Protein AF-A0A5S4FMT7-F1 (afdb_monomer_lite)

pLDDT: mean 89.2, std 12.39, range [45.41, 98.25]

Radius of gyration: 14.2 Å; chains: 1; bounding box: 35×20×44 Å

Foldseek 3Di:
DALVVLVVDDLQRVLVCCVVVVDHLVRSVVSVVVVCVVVCVPPVPDPDDDDVPDDDDDCPDSRRSRDDDDDPPDDDDPVPDDDDDD

Organism: NCBI:txid103838

Structure (mmCIF, N/CA/C/O backbone):
data_AF-A0A5S4FMT7-F1
#
_entry.id   AF-A0A5S4FMT7-F1
#
loop_
_atom_site.group_PDB
_atom_site.id
_atom_site.type_symbol
_atom_site.label_atom_id
_atom_site.label_alt_id
_atom_site.label_comp_id
_atom_site.label_asym_id
_atom_site.label_entity_id
_atom_site.label_seq_id
_atom_site.pdbx_PDB_ins_code
_atom_site.Cartn_x
_atom_site.Cartn_y
_atom_site.Cartn_z
_atom_site.occupancy
_atom_site.B_iso_or_equiv
_atom_site.auth_seq_id
_atom_site.auth_comp_id
_atom_site.auth_asym_id
_atom_site.auth_atom_id
_atom_site.pdbx_PDB_model_num
ATOM 1 N N . MET A 1 1 ? 2.635 3.793 10.005 1.00 89.94 1 MET A N 1
ATOM 2 C CA . MET A 1 1 ? 3.301 2.541 10.465 1.00 89.94 1 MET A CA 1
ATOM 3 C C . MET A 1 1 ? 4.812 2.567 10.205 1.00 89.94 1 MET A C 1
ATOM 5 O O . MET A 1 1 ? 5.268 3.393 9.422 1.00 89.94 1 MET A O 1
ATOM 9 N N . LYS A 1 2 ? 5.616 1.700 10.839 1.00 92.44 2 LYS A N 1
ATOM 10 C CA . LYS A 1 2 ? 7.066 1.590 10.568 1.00 92.44 2 LYS A CA 1
ATOM 11 C C . LYS A 1 2 ? 7.343 0.621 9.415 1.00 92.44 2 LYS A C 1
ATOM 13 O O . LYS A 1 2 ? 6.641 -0.368 9.234 1.00 92.44 2 LYS A O 1
ATOM 18 N N . PHE A 1 3 ? 8.451 0.833 8.703 1.00 92.38 3 PHE A N 1
ATOM 19 C CA . PHE A 1 3 ? 8.871 -0.004 7.566 1.00 92.38 3 PHE A CA 1
ATOM 20 C C . PHE A 1 3 ? 8.887 -1.514 7.871 1.00 92.38 3 PHE A C 1
ATOM 22 O O . PHE A 1 3 ? 8.429 -2.321 7.070 1.00 92.38 3 PHE A O 1
ATOM 29 N N . HIS A 1 4 ? 9.426 -1.917 9.026 1.00 93.25 4 HIS A N 1
ATOM 30 C CA . HIS A 1 4 ? 9.539 -3.337 9.378 1.00 93.25 4 HIS A CA 1
ATOM 31 C C . HIS A 1 4 ? 8.198 -3.974 9.764 1.00 93.25 4 HIS A C 1
ATOM 33 O O . HIS A 1 4 ? 8.086 -5.193 9.717 1.00 93.25 4 HIS A O 1
ATOM 39 N N . GLU A 1 5 ? 7.210 -3.174 10.167 1.00 93.12 5 GLU A N 1
ATOM 40 C CA . GLU A 1 5 ? 5.837 -3.630 10.399 1.00 93.12 5 GLU A CA 1
ATOM 41 C C . GLU A 1 5 ? 5.152 -3.804 9.045 1.00 93.12 5 GLU A C 1
ATOM 43 O O . GLU A 1 5 ? 4.616 -4.870 8.772 1.00 93.12 5 GLU A O 1
ATOM 48 N N . TYR A 1 6 ? 5.282 -2.814 8.153 1.00 95.50 6 TYR A N 1
ATOM 49 C CA . TYR A 1 6 ? 4.758 -2.867 6.784 1.00 95.50 6 TYR A CA 1
ATOM 50 C C . TYR A 1 6 ? 5.233 -4.114 6.034 1.00 95.50 6 TYR A C 1
ATOM 52 O O . TYR A 1 6 ? 4.429 -4.838 5.464 1.00 95.50 6 TYR A O 1
ATOM 60 N N . ALA A 1 7 ? 6.528 -4.427 6.108 1.00 94.56 7 ALA A N 1
ATOM 61 C CA . ALA A 1 7 ? 7.105 -5.590 5.436 1.00 94.56 7 ALA A CA 1
ATOM 62 C C . ALA A 1 7 ? 6.689 -6.955 6.030 1.00 94.56 7 ALA A C 1
ATOM 64 O O . ALA A 1 7 ? 7.035 -7.986 5.455 1.00 94.56 7 ALA A O 1
ATOM 65 N N . ARG A 1 8 ? 6.013 -6.988 7.189 1.00 96.62 8 ARG A N 1
ATOM 66 C CA . ARG A 1 8 ? 5.545 -8.228 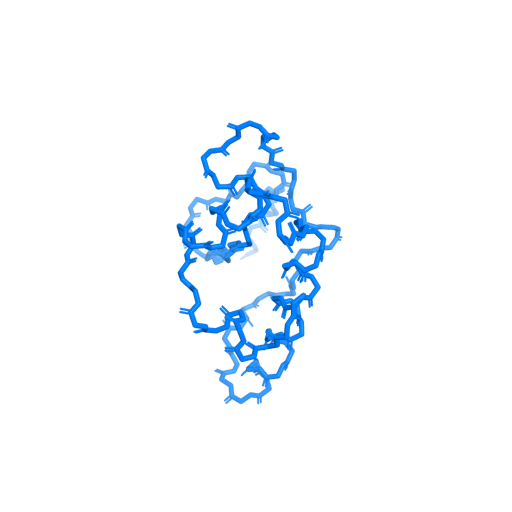7.837 1.00 96.62 8 ARG A CA 1
ATOM 67 C C . ARG A 1 8 ? 4.106 -8.588 7.492 1.00 96.62 8 ARG A C 1
ATOM 69 O O . ARG A 1 8 ? 3.737 -9.743 7.684 1.00 96.62 8 ARG A O 1
ATOM 76 N N . TYR A 1 9 ? 3.315 -7.628 7.028 1.00 97.50 9 TYR A N 1
ATOM 77 C CA . TYR A 1 9 ? 1.935 -7.863 6.630 1.00 97.50 9 TYR A CA 1
ATOM 78 C C . TYR A 1 9 ? 1.851 -8.097 5.124 1.00 97.50 9 TYR A C 1
ATOM 80 O O . TYR A 1 9 ? 2.572 -7.480 4.339 1.00 97.50 9 TYR A O 1
ATOM 88 N N . ASP A 1 10 ? 0.956 -8.992 4.721 1.00 97.31 10 ASP A N 1
ATOM 89 C CA . ASP A 1 10 ? 0.506 -9.065 3.338 1.00 97.31 10 ASP A CA 1
ATOM 90 C C . ASP A 1 10 ? -0.636 -8.062 3.091 1.00 97.31 10 ASP A C 1
ATOM 92 O O . ASP A 1 10 ? -1.038 -7.301 3.975 1.00 97.31 10 ASP A O 1
ATOM 96 N N . ALA A 1 11 ? -1.170 -8.051 1.869 1.00 97.38 11 ALA A N 1
ATOM 97 C CA . ALA A 1 11 ? -2.260 -7.154 1.499 1.00 97.38 11 ALA A CA 1
ATOM 98 C C . ALA A 1 11 ? -3.530 -7.366 2.342 1.00 97.38 11 ALA A C 1
ATOM 100 O O . ALA A 1 11 ? -4.246 -6.400 2.597 1.00 97.38 11 ALA A O 1
ATOM 101 N N . VAL A 1 12 ? -3.812 -8.602 2.773 1.00 97.88 12 VAL A N 1
ATOM 102 C CA . VAL A 1 12 ? -4.987 -8.919 3.600 1.00 97.88 12 VAL A CA 1
ATOM 103 C C . VAL A 1 12 ? -4.787 -8.356 5.000 1.00 97.88 12 VAL A C 1
ATOM 105 O O . VAL A 1 12 ? -5.639 -7.610 5.471 1.00 97.88 12 VAL A O 1
ATOM 108 N N . GLY A 1 13 ? -3.626 -8.603 5.611 1.00 97.81 13 GLY A N 1
ATOM 109 C CA . GLY A 1 13 ? -3.283 -8.066 6.924 1.00 97.81 13 GLY A CA 1
ATOM 110 C C . GLY A 1 13 ? -3.277 -6.537 6.958 1.00 97.81 13 GLY A C 1
ATOM 111 O O . GLY A 1 13 ? -3.826 -5.947 7.881 1.00 97.81 13 GLY A O 1
ATOM 112 N N . ILE A 1 14 ? -2.732 -5.876 5.930 1.00 98.25 14 ILE A N 1
ATOM 113 C CA . ILE A 1 14 ? -2.808 -4.410 5.816 1.00 98.25 14 ILE A CA 1
ATOM 114 C C . ILE A 1 14 ? -4.267 -3.949 5.701 1.00 98.25 14 ILE A C 1
ATOM 116 O O . ILE A 1 14 ? -4.662 -3.013 6.392 1.00 98.25 14 ILE A O 1
ATOM 120 N N . SER A 1 15 ? -5.075 -4.611 4.866 1.00 97.81 15 SER A N 1
ATOM 121 C CA . SER A 1 15 ? -6.510 -4.319 4.742 1.00 97.81 15 SER A CA 1
ATOM 122 C C . SER A 1 15 ? -7.226 -4.426 6.091 1.00 97.81 15 SER A C 1
ATOM 124 O O . SER A 1 15 ? -8.031 -3.561 6.430 1.00 97.81 15 SER A O 1
ATOM 126 N N . ASP A 1 16 ? -6.940 -5.474 6.860 1.00 97.75 16 ASP A N 1
ATOM 127 C CA . ASP A 1 16 ? -7.59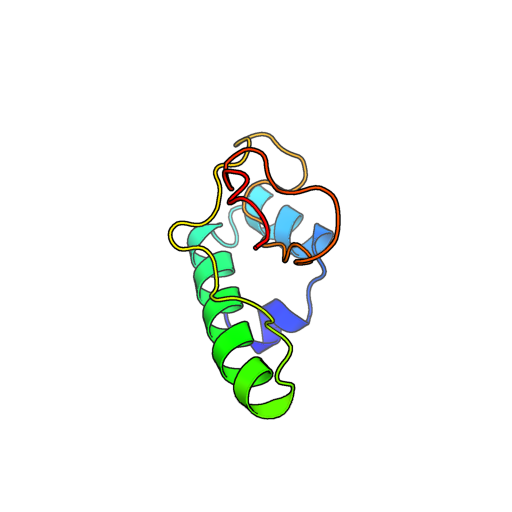7 -5.724 8.141 1.00 97.75 16 ASP A CA 1
ATOM 128 C C . ASP A 1 16 ? -7.228 -4.653 9.175 1.00 97.75 16 ASP A C 1
ATOM 130 O O . ASP A 1 16 ? -8.111 -4.155 9.870 1.00 97.75 16 ASP A O 1
ATOM 134 N N . LEU A 1 17 ? -5.964 -4.215 9.210 1.00 97.81 17 LEU A N 1
ATOM 135 C CA . LEU A 1 17 ? -5.521 -3.110 10.068 1.00 97.81 17 LEU A CA 1
ATOM 136 C C . LEU A 1 17 ? -6.185 -1.776 9.696 1.00 97.81 17 LEU A C 1
ATOM 138 O O . LEU A 1 17 ? -6.577 -1.022 10.586 1.00 97.81 17 LEU A O 1
ATOM 142 N N . ILE A 1 18 ? -6.342 -1.489 8.397 1.00 96.88 18 ILE A N 1
ATOM 143 C CA . ILE A 1 18 ? -7.055 -0.290 7.927 1.00 96.88 18 ILE A CA 1
ATOM 144 C C . ILE A 1 18 ? -8.528 -0.356 8.347 1.00 96.88 18 ILE A C 1
ATOM 146 O O . ILE A 1 18 ? -9.054 0.602 8.909 1.00 96.88 18 ILE A O 1
ATOM 150 N N . LYS A 1 19 ? -9.197 -1.496 8.129 1.00 96.31 19 LYS A N 1
ATOM 151 C CA 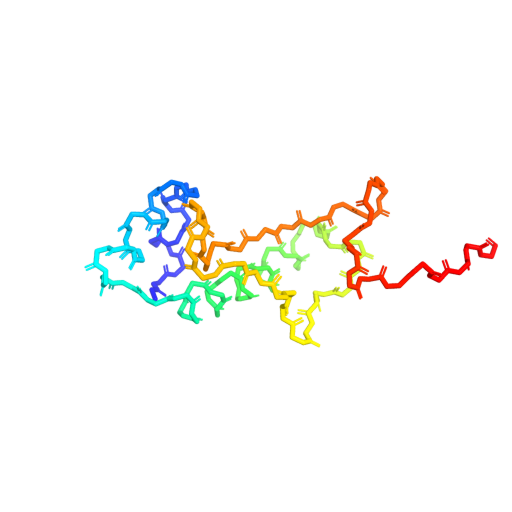. LYS A 1 19 ? -10.610 -1.698 8.502 1.00 96.31 19 LYS A CA 1
ATOM 152 C C . LYS A 1 19 ? -10.835 -1.616 10.010 1.00 96.31 19 LYS A C 1
ATOM 154 O O . LYS A 1 19 ? -11.874 -1.122 10.441 1.00 96.31 19 LYS A O 1
ATOM 159 N N . ALA A 1 20 ? -9.873 -2.081 10.802 1.00 97.06 20 ALA A N 1
ATOM 160 C CA . ALA A 1 20 ? -9.883 -1.955 12.255 1.00 97.06 20 ALA A CA 1
ATOM 161 C C . ALA A 1 20 ? -9.578 -0.524 1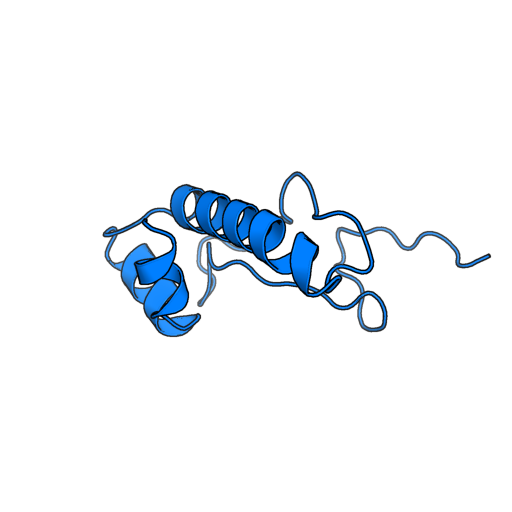2.741 1.00 97.06 20 ALA A C 1
ATOM 163 O O . ALA A 1 20 ? -9.766 -0.230 13.921 1.00 97.06 20 ALA A O 1
ATOM 164 N N . GLY A 1 21 ? -9.126 0.372 11.855 1.00 96.69 21 GLY A N 1
ATOM 165 C CA . GLY A 1 21 ? -8.729 1.738 12.195 1.00 96.69 21 GLY A CA 1
ATOM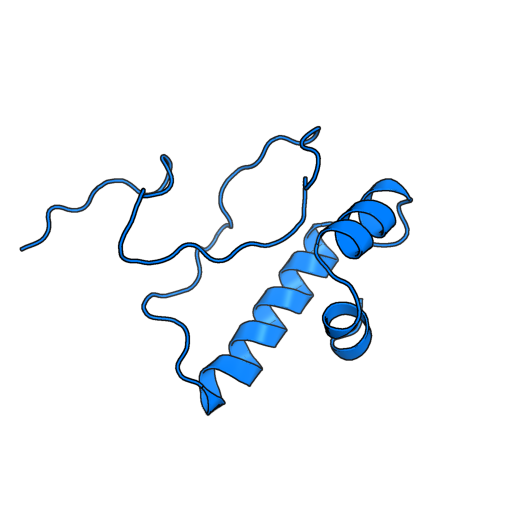 166 C C . GLY A 1 21 ? -7.402 1.828 12.953 1.00 96.69 21 GLY A C 1
ATOM 167 O O . GLY A 1 21 ? -7.113 2.862 13.550 1.00 96.69 21 GLY A O 1
ATOM 168 N N . GLU A 1 22 ? -6.598 0.761 12.954 1.00 97.88 22 GLU A N 1
ATOM 169 C CA . GLU A 1 22 ? -5.292 0.730 13.626 1.00 97.88 22 GLU A CA 1
ATOM 170 C C . GLU A 1 22 ? -4.226 1.534 12.870 1.00 97.88 22 GLU A C 1
ATOM 172 O O . GLU A 1 22 ? -3.273 2.028 13.474 1.00 97.88 22 GLU A O 1
ATOM 177 N N . ILE A 1 23 ? -4.390 1.662 11.552 1.00 97.56 23 ILE A N 1
ATOM 178 C CA . ILE A 1 23 ? -3.553 2.463 10.651 1.00 97.56 23 ILE A CA 1
ATOM 179 C C . ILE A 1 23 ? -4.434 3.139 9.596 1.00 97.56 23 ILE A C 1
ATOM 181 O O . ILE A 1 23 ? -5.548 2.685 9.332 1.00 97.56 23 ILE A O 1
ATOM 185 N N . THR A 1 24 ? -3.931 4.190 8.945 1.00 96.81 24 THR A N 1
ATOM 186 C CA . THR A 1 24 ? -4.643 4.848 7.832 1.00 96.81 24 THR A CA 1
ATOM 187 C C . THR A 1 24 ? -4.077 4.467 6.461 1.00 96.81 24 THR A C 1
ATOM 189 O O . THR A 1 24 ? -2.914 4.079 6.337 1.00 96.81 24 THR A O 1
ATOM 192 N N . ALA A 1 25 ? -4.883 4.620 5.404 1.00 95.44 25 ALA A N 1
ATOM 193 C CA . ALA A 1 25 ? -4.427 4.431 4.024 1.00 95.44 25 ALA A CA 1
ATOM 194 C C . ALA A 1 25 ? -3.229 5.343 3.683 1.00 95.44 25 ALA A C 1
ATOM 196 O O . ALA A 1 25 ? -2.236 4.873 3.128 1.00 95.44 25 ALA A O 1
ATOM 197 N N . ASP A 1 26 ? -3.274 6.611 4.105 1.00 95.25 26 ASP A N 1
ATOM 198 C CA . ASP A 1 26 ? -2.190 7.581 3.899 1.00 95.25 26 ASP A CA 1
ATOM 199 C C . ASP A 1 26 ? -0.883 7.143 4.577 1.00 95.25 26 ASP A C 1
ATOM 201 O O . ASP A 1 26 ? 0.207 7.278 4.014 1.00 95.25 26 ASP A O 1
ATOM 205 N N . GLU A 1 27 ? -0.968 6.582 5.787 1.00 96.88 27 GLU A N 1
ATOM 206 C CA . GLU A 1 27 ? 0.201 6.054 6.491 1.00 96.88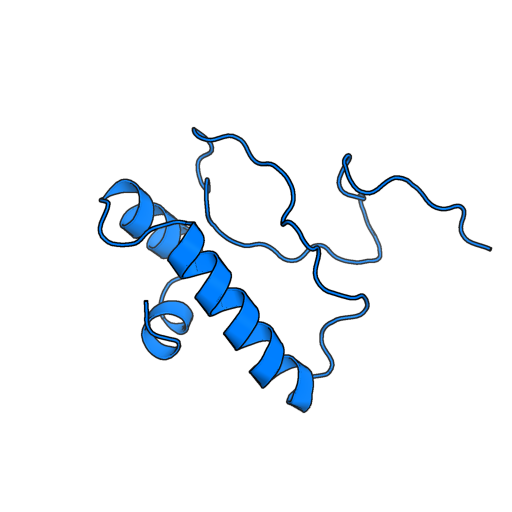 27 GLU A CA 1
ATOM 207 C C . GLU A 1 27 ? 0.823 4.859 5.761 1.00 96.88 27 GLU A C 1
ATOM 209 O O . GLU A 1 27 ? 2.055 4.729 5.713 1.00 96.88 27 GLU A O 1
ATOM 214 N N . VAL A 1 28 ? -0.010 3.978 5.204 1.00 97.12 28 VAL A N 1
ATOM 215 C CA . VAL A 1 28 ? 0.439 2.822 4.422 1.00 97.12 28 VAL A CA 1
ATOM 216 C C . VAL A 1 28 ? 1.070 3.286 3.110 1.00 97.12 28 VAL A C 1
ATOM 218 O O . VAL A 1 28 ? 2.169 2.836 2.779 1.00 97.12 28 VAL A O 1
ATOM 221 N N . GLU A 1 29 ? 0.449 4.230 2.399 1.00 96.19 29 GLU A N 1
ATOM 222 C CA . GLU A 1 29 ? 0.993 4.808 1.167 1.00 96.19 29 GLU A CA 1
ATOM 223 C C . GLU A 1 29 ? 2.356 5.466 1.413 1.00 96.19 29 GLU A C 1
ATOM 225 O O . GLU A 1 29 ? 3.326 5.183 0.700 1.00 96.19 29 GLU A O 1
ATOM 230 N N . ALA A 1 30 ? 2.466 6.306 2.446 1.00 96.25 30 ALA A N 1
ATOM 231 C CA . ALA A 1 30 ? 3.721 6.962 2.799 1.00 96.25 30 ALA A CA 1
ATOM 232 C C . ALA A 1 30 ? 4.829 5.933 3.081 1.00 96.25 30 ALA A C 1
ATOM 234 O O . ALA A 1 30 ? 5.957 6.073 2.595 1.00 96.25 30 ALA A O 1
ATOM 235 N N . THR A 1 31 ? 4.496 4.859 3.803 1.00 97.19 31 THR A N 1
ATOM 236 C CA . THR A 1 31 ? 5.443 3.780 4.111 1.00 97.19 31 THR A CA 1
ATOM 237 C C . THR A 1 31 ? 5.846 3.005 2.853 1.00 97.19 31 THR A C 1
ATOM 239 O O . THR A 1 31 ? 7.029 2.719 2.659 1.00 97.19 31 THR A O 1
ATOM 242 N N . ALA A 1 32 ? 4.906 2.722 1.949 1.00 96.56 32 ALA A N 1
ATOM 243 C CA . ALA A 1 32 ? 5.179 2.053 0.680 1.00 96.56 32 ALA A CA 1
ATOM 244 C C . ALA A 1 32 ? 6.085 2.892 -0.237 1.00 96.56 32 ALA A C 1
ATOM 246 O O . ALA A 1 32 ? 7.026 2.362 -0.831 1.00 96.56 32 ALA A O 1
ATOM 247 N N . ARG A 1 33 ? 5.877 4.214 -0.314 1.00 95.75 33 ARG A N 1
ATOM 248 C CA . ARG A 1 33 ? 6.738 5.132 -1.088 1.00 95.75 33 ARG A CA 1
ATOM 249 C C . ARG A 1 33 ? 8.164 5.187 -0.536 1.00 95.75 33 ARG A C 1
ATOM 251 O O . ARG A 1 33 ? 9.132 5.147 -1.304 1.00 95.75 33 ARG A O 1
ATOM 258 N N . GLN A 1 34 ? 8.313 5.223 0.789 1.00 95.62 34 GLN A N 1
ATOM 259 C CA . GLN A 1 34 ? 9.622 5.092 1.436 1.00 95.62 34 GLN A CA 1
ATOM 260 C C . GLN A 1 34 ? 10.266 3.741 1.111 1.00 95.62 34 GLN A C 1
ATOM 262 O O . GLN A 1 34 ? 11.454 3.691 0.783 1.00 95.62 34 GLN A O 1
ATOM 267 N N . ALA A 1 35 ? 9.477 2.662 1.132 1.00 95.06 35 ALA A N 1
ATOM 268 C CA . ALA A 1 35 ? 9.962 1.337 0.788 1.00 95.06 35 ALA A CA 1
ATOM 269 C C . ALA A 1 35 ? 10.506 1.267 -0.631 1.00 95.06 35 ALA A C 1
ATOM 271 O O . ALA A 1 35 ? 11.660 0.880 -0.814 1.00 95.06 35 ALA A O 1
ATOM 272 N N . LEU A 1 36 ? 9.738 1.759 -1.601 1.00 95.62 36 LEU A N 1
ATOM 273 C CA . LEU A 1 36 ? 10.160 1.846 -2.993 1.00 95.62 36 LEU A CA 1
ATOM 274 C C . LEU A 1 36 ? 11.443 2.658 -3.163 1.00 95.62 36 LEU A C 1
ATOM 276 O O . LEU A 1 36 ? 12.325 2.240 -3.904 1.00 95.62 36 LEU A O 1
ATOM 280 N N . THR A 1 37 ? 11.597 3.774 -2.452 1.00 93.81 37 THR A N 1
ATOM 281 C CA . THR A 1 37 ? 12.808 4.607 -2.541 1.00 93.81 37 THR A CA 1
ATOM 282 C C . THR A 1 37 ? 14.058 3.823 -2.122 1.00 93.81 37 THR A C 1
ATOM 284 O O . THR A 1 37 ? 15.067 3.786 -2.835 1.00 93.81 37 THR A O 1
ATOM 287 N N . VAL A 1 38 ? 13.979 3.136 -0.979 1.00 94.00 38 VAL A N 1
ATOM 288 C CA . VAL A 1 38 ? 15.095 2.357 -0.426 1.00 94.00 38 VAL A CA 1
ATOM 289 C C . VAL A 1 38 ? 15.400 1.128 -1.283 1.00 94.00 38 VAL A C 1
ATOM 291 O O . VAL A 1 38 ? 16.566 0.847 -1.571 1.00 94.00 38 VAL A O 1
ATOM 294 N N . THR A 1 39 ? 14.377 0.379 -1.696 1.00 94.56 39 THR A N 1
ATOM 295 C CA . THR A 1 39 ? 14.572 -0.878 -2.425 1.00 94.56 39 THR A CA 1
ATOM 296 C C . THR A 1 39 ? 14.932 -0.646 -3.885 1.00 94.56 39 THR A C 1
ATOM 298 O O . THR A 1 39 ? 15.778 -1.369 -4.411 1.00 94.56 39 THR A O 1
ATOM 301 N N . ASN A 1 40 ? 14.370 0.375 -4.541 1.00 96.38 40 ASN A N 1
ATOM 302 C CA . ASN A 1 40 ? 14.654 0.656 -5.948 1.00 96.38 40 ASN A CA 1
ATOM 303 C C . ASN A 1 40 ? 16.118 1.051 -6.170 1.00 96.38 40 ASN A C 1
ATOM 305 O O . ASN A 1 40 ? 16.701 0.654 -7.171 1.00 96.38 40 ASN A O 1
ATOM 309 N N . THR A 1 41 ? 16.747 1.719 -5.197 1.00 95.62 41 THR A N 1
ATOM 310 C CA . THR A 1 41 ? 18.187 2.035 -5.234 1.00 95.62 41 THR A CA 1
ATOM 311 C C . THR A 1 41 ? 19.060 0.778 -5.365 1.00 95.62 41 THR A C 1
ATOM 313 O O . THR A 1 41 ? 20.139 0.828 -5.947 1.00 95.62 41 THR A O 1
ATOM 316 N N . LYS A 1 42 ? 18.605 -0.362 -4.829 1.00 96.25 42 LYS A N 1
ATOM 317 C CA . LYS A 1 42 ? 19.355 -1.628 -4.838 1.00 96.25 42 LYS A CA 1
ATOM 318 C C . LYS A 1 42 ? 18.930 -2.572 -5.956 1.00 96.25 42 LYS A C 1
ATOM 320 O O . LYS A 1 42 ? 19.755 -3.320 -6.464 1.00 96.25 42 LYS A O 1
ATOM 325 N N . LEU A 1 43 ? 17.638 -2.584 -6.273 1.00 96.19 43 LEU A N 1
ATOM 326 C CA . LEU A 1 43 ? 17.027 -3.594 -7.137 1.00 96.19 43 LEU A CA 1
ATOM 327 C C . LEU A 1 43 ? 16.703 -3.077 -8.539 1.00 96.19 43 LEU A C 1
ATOM 329 O O . LEU A 1 43 ? 16.507 -3.894 -9.431 1.00 96.19 43 LEU A O 1
ATOM 333 N N . ASN A 1 44 ? 16.619 -1.755 -8.725 1.00 94.75 44 ASN A N 1
ATOM 334 C CA . ASN A 1 44 ? 16.164 -1.122 -9.964 1.00 94.75 44 ASN A CA 1
ATOM 335 C C . ASN A 1 44 ? 14.853 -1.746 -10.496 1.00 94.75 44 ASN A C 1
ATOM 337 O O . ASN A 1 44 ? 14.758 -2.160 -11.649 1.00 94.75 44 ASN A O 1
ATOM 341 N N . GLY A 1 45 ? 13.865 -1.891 -9.607 1.00 92.44 45 GLY A N 1
ATOM 342 C CA . GLY A 1 45 ? 12.615 -2.608 -9.875 1.00 92.44 45 GLY A CA 1
ATOM 343 C C . GLY A 1 45 ? 11.506 -1.763 -10.510 1.00 92.44 45 GLY A C 1
ATOM 344 O O . GLY A 1 45 ? 10.508 -2.320 -10.960 1.00 92.44 45 GLY A O 1
ATOM 345 N N . LEU A 1 46 ? 11.648 -0.437 -10.540 1.00 93.62 46 LEU A N 1
ATOM 346 C CA . LEU A 1 46 ? 10.677 0.470 -11.149 1.00 93.62 46 LEU A CA 1
ATOM 347 C C . LEU A 1 46 ? 11.080 0.799 -12.590 1.00 93.62 46 LEU A C 1
ATOM 349 O O . LEU A 1 46 ? 12.088 1.461 -12.818 1.00 93.62 46 LEU A O 1
ATOM 353 N N . ALA A 1 47 ? 10.264 0.371 -13.555 1.00 92.56 47 ALA A N 1
ATOM 354 C CA . ALA A 1 47 ? 10.455 0.703 -14.971 1.00 92.56 47 ALA A CA 1
ATOM 355 C C . ALA A 1 47 ? 10.060 2.154 -15.303 1.00 92.56 47 ALA A C 1
ATOM 357 O O . ALA A 1 47 ? 10.600 2.753 -16.230 1.00 92.56 47 ALA A O 1
ATOM 358 N N . LEU A 1 48 ? 9.117 2.716 -14.542 1.00 90.56 48 LEU A N 1
ATOM 359 C CA . LEU A 1 48 ? 8.584 4.067 -14.701 1.00 90.56 48 LEU A CA 1
ATOM 360 C C . LEU A 1 48 ? 8.531 4.776 -13.338 1.00 90.56 48 LEU A C 1
ATOM 362 O O . LEU A 1 48 ? 8.534 4.105 -12.300 1.00 90.56 48 LEU A O 1
ATOM 366 N N . PRO A 1 49 ? 8.456 6.120 -13.318 1.00 90.81 49 PRO A N 1
ATOM 367 C CA . PRO A 1 49 ? 8.200 6.865 -12.090 1.00 90.81 49 PRO A CA 1
ATOM 368 C C . PRO A 1 49 ? 6.915 6.403 -11.386 1.00 90.81 49 PRO A C 1
ATOM 370 O O . PRO A 1 49 ? 5.946 6.001 -12.029 1.00 90.81 49 PRO A O 1
ATOM 373 N N . ILE A 1 50 ? 6.900 6.494 -10.054 1.00 91.31 50 ILE A N 1
ATOM 374 C CA . ILE A 1 50 ? 5.712 6.189 -9.246 1.00 91.31 50 ILE A CA 1
ATOM 375 C C . ILE A 1 50 ? 4.619 7.214 -9.565 1.00 91.31 50 ILE A C 1
ATOM 377 O O . ILE A 1 50 ? 4.893 8.411 -9.650 1.00 91.31 50 ILE A O 1
ATOM 381 N N . LEU A 1 51 ? 3.374 6.752 -9.677 1.00 89.31 51 LEU A N 1
ATOM 382 C CA . LEU A 1 51 ? 2.219 7.623 -9.874 1.00 89.31 51 LEU A CA 1
ATOM 383 C C . LEU A 1 51 ? 2.061 8.594 -8.694 1.00 89.31 51 LEU A C 1
ATOM 385 O O . LEU A 1 51 ? 2.167 8.217 -7.518 1.00 89.31 51 LEU A O 1
ATOM 389 N N . SER A 1 52 ? 1.852 9.864 -9.027 1.00 88.50 52 SER A N 1
ATOM 390 C CA . SER A 1 52 ? 1.645 10.943 -8.068 1.00 88.50 52 SER A CA 1
ATOM 391 C C . SER A 1 52 ? 0.621 11.940 -8.635 1.00 88.50 52 SER A C 1
ATOM 393 O O . SER A 1 52 ? 0.962 12.651 -9.582 1.00 88.50 52 SER A O 1
ATOM 395 N N . PRO A 1 53 ? -0.600 12.019 -8.074 1.00 87.81 53 PRO A N 1
ATOM 396 C CA . PRO A 1 53 ? -1.100 11.213 -6.953 1.00 87.81 53 PRO A CA 1
ATOM 397 C C . PRO A 1 53 ? -1.232 9.720 -7.308 1.00 87.81 53 PRO A C 1
ATOM 399 O O . PRO A 1 53 ? -1.097 9.328 -8.470 1.00 87.81 53 PRO A O 1
ATOM 402 N N . ALA A 1 54 ? -1.450 8.874 -6.296 1.00 89.19 54 ALA A N 1
ATOM 403 C CA . ALA A 1 54 ? -1.906 7.507 -6.538 1.00 89.19 54 ALA A CA 1
ATOM 404 C C . ALA A 1 54 ? -3.234 7.521 -7.321 1.00 89.19 54 ALA A C 1
ATOM 406 O O . ALA A 1 54 ? -3.939 8.528 -7.349 1.00 89.19 54 ALA A O 1
ATOM 407 N N . LEU A 1 55 ? -3.554 6.412 -7.987 1.00 89.19 55 LEU A N 1
ATOM 408 C CA . LEU A 1 55 ? -4.812 6.301 -8.724 1.00 89.19 55 LEU A CA 1
ATOM 409 C C . LEU A 1 55 ? -6.003 6.232 -7.766 1.00 89.19 55 LEU A C 1
ATOM 411 O O . LEU A 1 55 ? -5.898 5.642 -6.688 1.00 89.19 55 LEU A O 1
ATOM 415 N N . ASP A 1 56 ? -7.142 6.767 -8.207 1.00 89.50 56 ASP A N 1
ATOM 416 C CA . ASP A 1 56 ? -8.389 6.643 -7.456 1.00 89.50 56 ASP A CA 1
ATOM 417 C C . ASP A 1 56 ? -8.774 5.170 -7.294 1.00 89.50 56 ASP A C 1
ATOM 419 O O . ASP A 1 56 ? -8.576 4.343 -8.193 1.00 89.50 56 ASP A O 1
ATOM 423 N N . HIS A 1 57 ? -9.375 4.865 -6.152 1.00 88.75 57 HIS A N 1
ATOM 424 C CA . HIS A 1 57 ? -9.869 3.544 -5.798 1.00 88.75 57 HIS A CA 1
ATOM 425 C C . HIS A 1 57 ? -11.242 3.661 -5.129 1.00 88.75 57 HIS A C 1
ATOM 427 O O . HIS A 1 57 ? -11.620 4.724 -4.644 1.00 88.75 57 HIS A O 1
ATOM 433 N N . ALA A 1 58 ? -11.999 2.564 -5.117 1.00 91.56 58 ALA A N 1
ATOM 434 C CA . ALA A 1 58 ? -13.270 2.511 -4.402 1.00 91.56 58 ALA A CA 1
ATOM 435 C C . ALA A 1 58 ? -13.029 2.509 -2.885 1.00 91.56 58 ALA A C 1
ATOM 437 O O . ALA A 1 58 ? -12.225 1.711 -2.398 1.00 91.56 58 ALA A O 1
ATOM 438 N N . GLU A 1 59 ? -13.745 3.364 -2.153 1.00 90.56 59 GLU A N 1
ATOM 439 C CA . GLU A 1 59 ? -13.629 3.486 -0.692 1.00 90.56 59 GLU A CA 1
ATOM 440 C C . GLU A 1 59 ? -14.077 2.213 0.047 1.00 90.56 59 GLU A C 1
ATOM 442 O O . GLU A 1 59 ? -13.540 1.881 1.100 1.00 90.56 59 GLU A O 1
ATOM 447 N N . ASP A 1 60 ? -15.027 1.467 -0.519 1.00 91.44 60 ASP A N 1
ATOM 448 C CA . ASP A 1 60 ? -15.604 0.237 0.036 1.00 91.44 60 ASP A CA 1
ATOM 449 C C . ASP A 1 60 ? -15.015 -1.047 -0.580 1.00 91.44 60 ASP A C 1
ATOM 451 O O . ASP A 1 60 ? -15.511 -2.156 -0.360 1.00 91.44 60 ASP A O 1
ATOM 455 N N . GLY A 1 61 ? -13.931 -0.918 -1.349 1.00 93.25 61 GLY A N 1
ATOM 456 C CA . GLY A 1 61 ? -13.247 -2.052 -1.955 1.00 93.25 61 GLY A CA 1
ATOM 457 C C . GLY A 1 61 ? -12.621 -2.991 -0.911 1.00 93.25 61 GLY A C 1
ATOM 458 O O . GLY A 1 61 ? -12.157 -2.547 0.141 1.00 93.25 61 GLY A O 1
ATOM 459 N N . PRO A 1 62 ? -12.493 -4.302 -1.203 1.00 95.12 62 PRO A N 1
ATOM 460 C CA . PRO A 1 62 ? -11.931 -5.270 -0.255 1.00 95.12 62 PRO A CA 1
ATOM 461 C C . PRO A 1 62 ? -10.484 -4.957 0.156 1.00 95.12 62 PRO A C 1
ATOM 463 O O . PRO A 1 62 ? -10.071 -5.385 1.232 1.00 95.12 62 PRO A O 1
ATOM 466 N N . PHE A 1 63 ? -9.762 -4.197 -0.675 1.00 96.56 63 PHE A N 1
ATOM 467 C CA . PHE A 1 63 ? -8.396 -3.711 -0.465 1.00 96.56 63 PHE A CA 1
ATOM 468 C C . PHE A 1 63 ? -8.302 -2.175 -0.556 1.00 96.56 63 PHE A C 1
ATOM 470 O O . PHE A 1 63 ? -7.274 -1.649 -0.983 1.00 96.56 63 PHE A O 1
ATOM 477 N N . ALA A 1 64 ? -9.371 -1.446 -0.215 1.00 95.88 64 ALA A N 1
ATOM 478 C CA . ALA A 1 64 ? -9.334 0.015 -0.168 1.00 95.88 64 ALA A CA 1
ATOM 479 C C . ALA A 1 64 ? -8.153 0.498 0.700 1.00 95.88 64 ALA A C 1
ATOM 481 O O . ALA A 1 64 ? -7.928 -0.017 1.796 1.00 95.88 64 ALA A O 1
ATOM 482 N N . GLY A 1 65 ? -7.356 1.433 0.174 1.00 95.00 65 GLY A N 1
ATOM 483 C CA . GLY A 1 65 ? -6.145 1.937 0.830 1.00 95.00 65 GLY A CA 1
ATOM 484 C C . GLY A 1 65 ? -4.899 1.037 0.781 1.00 95.00 65 GLY A C 1
ATOM 485 O O . GLY A 1 65 ? -3.850 1.452 1.271 1.00 95.00 65 GLY A O 1
ATOM 486 N N . VAL A 1 66 ? -4.953 -0.164 0.189 1.00 97.31 66 VAL A N 1
ATOM 487 C CA . VAL A 1 66 ? -3.771 -1.037 0.045 1.00 97.31 66 VAL A CA 1
ATOM 488 C C . VAL A 1 66 ? -2.994 -0.690 -1.240 1.00 97.31 66 VAL A C 1
ATOM 490 O O . VAL A 1 66 ? -3.572 -0.742 -2.327 1.00 97.31 66 VAL A O 1
ATOM 493 N N . PRO A 1 67 ? -1.684 -0.372 -1.173 1.00 95.56 67 PRO A N 1
ATOM 494 C CA . PRO A 1 67 ? -0.892 -0.024 -2.354 1.00 95.56 67 PRO A CA 1
ATOM 495 C C . PRO A 1 67 ? -0.607 -1.214 -3.279 1.00 95.56 67 PRO A C 1
ATOM 497 O O . PRO A 1 67 ? -0.236 -2.297 -2.828 1.00 95.56 67 PRO A O 1
ATOM 500 N N . PHE A 1 68 ? -0.656 -0.972 -4.592 1.00 92.75 68 PHE A N 1
ATOM 501 C CA . PHE A 1 68 ? -0.265 -1.934 -5.626 1.00 92.75 68 PHE A CA 1
ATOM 502 C C . PHE A 1 68 ? 0.695 -1.312 -6.643 1.00 92.75 68 PHE A C 1
ATOM 504 O O . PHE A 1 68 ? 0.644 -0.116 -6.931 1.00 92.75 68 PHE A O 1
ATOM 511 N N . LEU A 1 69 ? 1.546 -2.155 -7.231 1.00 92.12 69 LEU A N 1
ATOM 512 C CA . LEU A 1 69 ? 2.333 -1.817 -8.415 1.00 92.12 69 LEU A CA 1
ATOM 513 C C . LEU A 1 69 ? 1.672 -2.416 -9.655 1.00 92.12 69 LEU A C 1
ATOM 515 O O . LEU A 1 69 ? 1.207 -3.555 -9.634 1.00 92.12 69 LEU A O 1
ATOM 519 N N . ILE A 1 70 ? 1.684 -1.660 -10.748 1.00 88.94 70 ILE A N 1
ATOM 520 C CA . ILE A 1 70 ? 1.170 -2.097 -12.046 1.00 88.94 70 ILE A CA 1
ATOM 521 C C . ILE A 1 70 ? 2.355 -2.276 -12.986 1.00 88.94 70 ILE A C 1
ATOM 523 O O . ILE A 1 70 ? 3.261 -1.444 -13.030 1.00 88.94 70 ILE A O 1
ATOM 527 N N . LYS A 1 71 ? 2.355 -3.380 -13.731 1.00 87.62 71 LYS A N 1
ATOM 528 C CA . LYS A 1 71 ? 3.392 -3.648 -14.723 1.00 87.62 71 LYS A CA 1
ATOM 529 C C . LYS A 1 71 ? 3.244 -2.708 -15.919 1.00 87.62 71 LYS A C 1
ATOM 531 O O . LYS A 1 71 ? 2.133 -2.422 -16.352 1.00 87.62 71 LYS A O 1
ATOM 536 N N . ASP A 1 72 ? 4.369 -2.286 -16.481 1.00 85.50 72 ASP A N 1
ATOM 537 C CA . ASP A 1 72 ? 4.430 -1.418 -17.663 1.00 85.50 72 ASP A CA 1
ATOM 538 C C . ASP A 1 72 ? 3.965 -2.115 -18.955 1.00 85.50 72 ASP A C 1
ATOM 540 O O . ASP A 1 72 ? 3.542 -1.464 -19.909 1.00 85.50 72 ASP A O 1
ATOM 544 N N . HIS A 1 73 ? 4.000 -3.448 -18.979 1.00 79.62 73 HIS A N 1
ATOM 545 C CA . HIS A 1 73 ? 3.450 -4.267 -20.050 1.00 79.62 73 HIS A CA 1
ATOM 546 C C . HIS A 1 73 ? 2.281 -5.112 -19.542 1.00 79.62 73 HIS A C 1
ATOM 548 O O . HIS A 1 73 ? 2.434 -5.988 -18.689 1.00 79.62 73 HIS A O 1
ATOM 554 N N . GLY A 1 74 ? 1.098 -4.854 -20.094 1.00 70.62 74 GLY A N 1
ATOM 555 C CA . GLY A 1 74 ? -0.140 -5.505 -19.683 1.00 70.62 74 GLY A CA 1
ATOM 556 C C . GLY A 1 74 ? -1.337 -4.559 -19.779 1.00 70.62 74 GLY A C 1
ATOM 557 O O . GLY A 1 74 ? -1.245 -3.525 -20.448 1.00 70.62 74 GLY A O 1
ATOM 558 N N . PRO A 1 75 ? -2.479 -4.908 -19.161 1.00 67.25 75 PRO A N 1
ATOM 559 C CA . PRO A 1 75 ? -3.596 -3.982 -19.033 1.00 67.25 75 PRO A CA 1
ATOM 560 C C . PRO A 1 75 ? -3.136 -2.704 -18.318 1.00 67.25 75 PRO A C 1
ATOM 562 O O . PRO A 1 75 ? -2.510 -2.754 -17.264 1.00 67.25 75 PRO A O 1
ATOM 565 N N . VAL A 1 76 ? -3.433 -1.562 -18.935 1.00 69.94 76 VAL A N 1
ATOM 566 C CA . VAL A 1 76 ? -3.102 -0.229 -18.425 1.00 69.94 76 VAL A CA 1
ATOM 567 C C . VAL A 1 76 ? -4.257 0.235 -17.542 1.00 69.94 76 VAL A C 1
ATOM 569 O O . VAL A 1 76 ? -5.416 0.037 -17.916 1.00 69.94 76 VAL A O 1
ATOM 572 N N . ALA A 1 77 ? -3.962 0.831 -16.383 1.00 72.06 77 ALA A N 1
ATOM 573 C CA . ALA A 1 77 ? -5.004 1.426 -15.551 1.00 72.06 77 ALA A CA 1
ATOM 574 C C . ALA A 1 77 ? -5.789 2.462 -16.363 1.00 72.06 77 ALA A C 1
ATOM 576 O O . ALA A 1 77 ? -5.189 3.240 -17.097 1.00 72.06 77 ALA A O 1
ATOM 577 N N . ALA A 1 78 ? -7.116 2.492 -16.239 1.00 70.19 78 ALA A N 1
ATOM 578 C CA . ALA A 1 78 ? -7.953 3.353 -17.077 1.00 70.19 78 ALA A CA 1
ATOM 579 C C . ALA A 1 78 ? -7.595 4.848 -16.956 1.00 70.19 78 ALA A C 1
ATOM 581 O O . ALA A 1 78 ? -7.719 5.586 -17.930 1.00 70.19 78 ALA A O 1
ATOM 582 N N . GLN A 1 79 ? -7.110 5.277 -15.786 1.00 68.50 79 GLN A N 1
ATOM 583 C CA . GLN A 1 79 ? -6.658 6.651 -15.541 1.00 68.50 79 GLN A CA 1
ATOM 584 C C . GLN A 1 79 ? -5.279 6.969 -16.153 1.00 68.50 79 GLN A C 1
ATOM 586 O O . GLN A 1 79 ? -4.929 8.137 -16.306 1.00 68.50 79 GLN A O 1
ATOM 591 N N . LEU A 1 80 ? -4.495 5.955 -16.530 1.00 68.62 80 LEU A N 1
ATOM 592 C CA . LEU A 1 80 ? -3.259 6.117 -17.290 1.00 68.62 80 LEU A CA 1
ATOM 593 C C . LEU A 1 80 ? -3.627 6.111 -18.775 1.00 68.62 80 LEU A C 1
ATOM 595 O O . LEU A 1 80 ? -3.716 5.058 -19.407 1.00 68.62 80 LEU A O 1
ATOM 599 N N . GLY A 1 81 ? -3.902 7.294 -19.327 1.00 60.94 81 GLY A N 1
ATOM 600 C CA . GLY A 1 81 ? -4.179 7.458 -20.754 1.00 60.94 81 GLY A CA 1
ATOM 601 C C . GLY A 1 81 ? -3.158 6.703 -21.614 1.00 60.94 81 GLY A C 1
ATOM 602 O O . GLY A 1 81 ? -1.971 6.641 -21.291 1.00 60.94 81 GLY A O 1
ATOM 603 N N . ARG A 1 82 ? -3.611 6.080 -22.708 1.00 55.75 82 ARG A N 1
ATOM 604 C CA . ARG A 1 82 ? -2.691 5.406 -23.629 1.00 55.75 82 ARG A CA 1
ATOM 605 C C . ARG A 1 82 ? -1.898 6.453 -24.404 1.00 55.75 82 ARG A C 1
ATOM 607 O O . ARG A 1 82 ? -2.387 6.958 -25.408 1.00 55.75 82 ARG A O 1
ATOM 614 N N . GLU A 1 83 ? -0.673 6.732 -23.978 1.00 56.25 83 GLU A N 1
ATOM 615 C CA . GLU A 1 83 ? 0.291 7.391 -24.858 1.00 56.25 83 GLU A CA 1
ATOM 616 C C . GLU A 1 83 ? 0.637 6.435 -26.018 1.00 56.25 83 GLU A C 1
ATOM 618 O O . GLU A 1 83 ? 0.896 5.243 -25.786 1.00 56.25 83 GLU A O 1
ATOM 623 N N . PRO A 1 84 ? 0.604 6.899 -27.279 1.00 45.41 84 PRO A N 1
ATOM 624 C CA . PRO A 1 84 ? 0.960 6.069 -28.417 1.00 45.41 84 PRO A CA 1
ATOM 625 C C . PRO A 1 84 ? 2.427 5.647 -28.294 1.00 45.41 84 PRO A C 1
ATOM 627 O O . PRO A 1 84 ? 3.330 6.477 -28.193 1.00 45.41 84 PRO A O 1
ATOM 630 N N . ARG A 1 85 ? 2.668 4.331 -28.309 1.00 55.81 85 ARG A N 1
ATOM 631 C CA . ARG A 1 85 ? 4.025 3.786 -28.415 1.00 55.81 85 ARG A CA 1
ATOM 632 C C . ARG A 1 85 ? 4.611 4.253 -29.752 1.00 55.81 85 ARG A C 1
ATOM 634 O O . ARG A 1 85 ? 4.013 3.971 -30.789 1.00 55.81 85 ARG A O 1
ATOM 641 N N . ARG A 1 86 ? 5.713 5.009 -29.695 1.00 46.34 86 ARG A N 1
ATOM 642 C CA . ARG A 1 86 ? 6.517 5.370 -30.872 1.00 46.34 86 ARG A CA 1
ATOM 643 C C . ARG A 1 86 ? 7.167 4.139 -31.489 1.00 46.34 86 ARG A C 1
ATOM 645 O O . ARG A 1 86 ? 7.503 3.214 -30.716 1.00 46.34 86 ARG A O 1
#

Secondary structure (DSSP, 8-state):
--HHHHTT--HHHHHHHHHTTSS-HHHHHHHHHHHHHHHHHHH---SSPPPSSPPP--TTSTTTT------SSSSPPTTS--PPP-

Sequence (86 aa):
MKFHEYARYDAVGISDLIKAGEITADEVEATARQALTVTNTKLNGLALPILSPALDHAEDGPFAGVPFLIKDHGPVAAQLGREPRR

InterPro domains:
  IPR036928 Amidase signature (AS) superfamily [G3DSA:3.90.1300.10] (4-82)
  IPR036928 Amidase signature (AS) superfamily [SSF75304] (2-77)